Protein AF-A0A645CJJ5-F1 (afdb_monomer_lite)

Organism: NCBI:txid1076179

Structure (mmCIF, N/CA/C/O backbone):
data_AF-A0A645CJJ5-F1
#
_entry.id   AF-A0A645CJJ5-F1
#
loop_
_atom_site.group_PDB
_atom_site.id
_atom_site.type_symbol
_atom_site.label_atom_id
_atom_site.label_alt_id
_atom_site.label_comp_id
_atom_site.label_asym_id
_atom_site.label_entity_id
_atom_site.label_seq_id
_atom_site.pdbx_PDB_ins_code
_atom_site.Cartn_x
_atom_site.Cartn_y
_atom_site.Cartn_z
_atom_site.occupancy
_atom_site.B_iso_or_equiv
_atom_site.auth_seq_id
_atom_site.auth_comp_id
_atom_site.auth_asym_id
_atom_site.auth_atom_id
_atom_site.pdbx_PDB_model_num
ATOM 1 N N . MET A 1 1 ? 15.236 9.785 -32.513 1.00 31.94 1 MET A N 1
ATOM 2 C CA . MET A 1 1 ? 14.212 9.430 -31.511 1.00 31.94 1 MET A CA 1
ATOM 3 C C . MET A 1 1 ? 12.850 9.613 -32.160 1.00 31.94 1 MET A C 1
ATOM 5 O O . MET A 1 1 ? 12.438 10.745 -32.353 1.00 31.94 1 MET A O 1
ATOM 9 N N . LEU A 1 2 ? 12.204 8.532 -32.602 1.00 34.78 2 LEU A N 1
ATOM 10 C CA . LEU A 1 2 ? 10.817 8.584 -33.071 1.00 34.78 2 LEU A CA 1
ATOM 11 C C . LEU A 1 2 ? 9.950 8.031 -31.944 1.00 34.78 2 LEU A C 1
ATOM 13 O O . LEU A 1 2 ? 9.891 6.823 -31.736 1.00 34.78 2 LEU A O 1
ATOM 17 N N . ALA A 1 3 ? 9.343 8.940 -31.186 1.00 41.19 3 ALA A N 1
ATOM 18 C CA . ALA A 1 3 ? 8.315 8.616 -30.213 1.00 41.19 3 ALA A CA 1
ATOM 19 C C . ALA A 1 3 ? 7.055 8.190 -30.978 1.00 41.19 3 ALA A C 1
ATOM 21 O O . ALA A 1 3 ? 6.244 9.019 -31.386 1.00 41.19 3 ALA A O 1
ATOM 22 N N . ILE A 1 4 ? 6.915 6.890 -31.231 1.00 44.47 4 ILE A N 1
ATOM 23 C CA . ILE A 1 4 ? 5.656 6.321 -31.707 1.00 44.47 4 ILE A CA 1
ATOM 24 C C . ILE A 1 4 ? 4.799 6.119 -30.462 1.00 44.47 4 ILE A C 1
ATOM 26 O O . ILE A 1 4 ? 4.927 5.129 -29.745 1.00 44.47 4 ILE A O 1
ATOM 30 N N . GLY A 1 5 ? 3.978 7.127 -30.173 1.00 41.38 5 GLY A N 1
ATOM 31 C CA . GLY A 1 5 ? 3.007 7.091 -29.091 1.00 41.38 5 GLY A CA 1
ATOM 32 C C . GLY A 1 5 ? 2.091 5.878 -29.229 1.00 41.38 5 GLY A C 1
ATOM 33 O O . GLY A 1 5 ? 1.511 5.641 -30.298 1.00 41.38 5 GLY A O 1
ATOM 34 N N . LYS A 1 6 ? 1.975 5.128 -28.125 1.00 45.44 6 LYS A N 1
ATOM 35 C CA . LYS A 1 6 ? 0.916 4.144 -27.878 1.00 45.44 6 LYS A CA 1
ATOM 36 C C . LYS A 1 6 ? -0.413 4.743 -28.384 1.00 45.44 6 LYS A C 1
ATOM 38 O O . LYS A 1 6 ? -0.788 5.838 -27.980 1.00 45.44 6 LYS A O 1
ATOM 43 N N . ASN A 1 7 ? -1.068 4.046 -29.312 1.00 50.38 7 ASN A N 1
ATOM 44 C CA . ASN A 1 7 ? -2.352 4.374 -29.962 1.00 50.38 7 ASN A CA 1
ATOM 45 C C . ASN A 1 7 ? -2.392 5.420 -31.093 1.00 50.38 7 ASN A C 1
ATOM 47 O O . ASN A 1 7 ? -3.483 5.817 -31.505 1.00 50.38 7 ASN A O 1
ATOM 51 N N . SER A 1 8 ? -1.271 5.830 -31.693 1.00 50.19 8 SER A N 1
ATOM 52 C CA . SER A 1 8 ? -1.373 6.743 -32.841 1.00 50.19 8 SER A CA 1
ATOM 53 C C . SER A 1 8 ? -1.850 6.026 -34.123 1.00 50.19 8 SER A C 1
ATOM 55 O O . SER A 1 8 ? -1.216 5.100 -34.631 1.00 50.19 8 SER A O 1
ATOM 57 N N . TRP A 1 9 ? -2.964 6.504 -34.686 1.00 55.06 9 TRP A N 1
ATOM 58 C CA . TRP A 1 9 ? -3.480 6.227 -36.042 1.00 55.06 9 TRP A CA 1
ATOM 59 C C . TRP A 1 9 ? -2.398 6.225 -37.145 1.00 55.06 9 TRP A C 1
ATOM 61 O O . TRP A 1 9 ? -2.553 5.587 -38.186 1.00 55.06 9 TRP A O 1
ATOM 71 N N . VAL A 1 10 ? -1.272 6.893 -36.880 1.00 59.38 10 VAL A N 1
ATOM 72 C CA . VAL A 1 10 ? -0.053 6.932 -37.690 1.00 59.38 10 VAL A CA 1
ATOM 73 C C . VAL A 1 10 ? 0.480 5.531 -37.996 1.00 59.38 10 VAL A C 1
ATOM 75 O O . VAL A 1 10 ? 0.917 5.301 -39.118 1.00 59.38 10 VAL A O 1
ATOM 78 N N . GLY A 1 11 ? 0.388 4.570 -37.067 1.00 60.62 11 GLY A N 1
ATOM 79 C CA . GLY A 1 11 ? 0.809 3.185 -37.320 1.00 60.62 11 GLY A CA 1
ATOM 80 C C . GLY A 1 11 ? -0.007 2.514 -38.430 1.00 60.62 11 GLY A C 1
ATOM 81 O O . GLY A 1 11 ? 0.552 1.907 -39.342 1.00 60.62 11 GLY A O 1
ATOM 82 N N . TRP A 1 12 ? -1.330 2.700 -38.413 1.00 58.88 12 TRP A N 1
ATOM 83 C CA . TRP A 1 12 ? -2.227 2.175 -39.445 1.00 58.88 12 TRP A CA 1
ATOM 84 C C . TRP A 1 12 ? -2.001 2.859 -40.793 1.00 58.88 12 TRP A C 1
ATOM 86 O O . TRP A 1 12 ? -1.881 2.183 -41.815 1.00 58.88 12 TRP A O 1
ATOM 96 N N . VAL A 1 13 ? -1.866 4.188 -40.801 1.00 68.75 13 VAL A N 1
ATOM 97 C CA . VAL A 1 13 ? -1.619 4.952 -42.033 1.00 68.75 13 VAL A CA 1
ATOM 98 C C . VAL A 1 13 ? -0.276 4.568 -42.655 1.00 68.75 13 VAL A C 1
ATOM 100 O O . VAL A 1 13 ? -0.222 4.286 -43.851 1.00 68.75 13 VAL A O 1
ATOM 103 N N . LEU A 1 14 ? 0.788 4.448 -41.858 1.00 67.88 14 LEU A N 1
ATOM 104 C CA . LEU A 1 14 ? 2.106 4.044 -42.350 1.00 67.88 14 LEU A CA 1
ATOM 105 C C . LEU A 1 14 ? 2.067 2.635 -42.963 1.00 67.88 14 LEU A C 1
ATOM 107 O O . LEU A 1 14 ? 2.587 2.432 -44.060 1.00 67.88 14 LEU A O 1
ATOM 111 N N . CYS A 1 15 ? 1.374 1.688 -42.321 1.00 64.88 15 CYS A N 1
ATOM 112 C CA . CYS A 1 15 ? 1.160 0.350 -42.871 1.00 64.88 15 CYS A CA 1
ATOM 113 C C . CYS A 1 15 ? 0.417 0.404 -44.213 1.00 64.88 15 CYS A C 1
ATOM 115 O O . CYS A 1 15 ? 0.882 -0.187 -45.186 1.00 64.88 15 CYS A O 1
ATOM 117 N N . THR A 1 16 ? -0.688 1.150 -44.317 1.00 71.31 16 THR A N 1
ATOM 118 C CA . THR A 1 16 ? -1.454 1.235 -45.578 1.00 71.31 16 THR A CA 1
ATOM 119 C C . THR A 1 16 ? -0.651 1.848 -46.727 1.00 71.31 16 THR A C 1
ATOM 121 O O . THR A 1 16 ? -0.743 1.368 -47.860 1.00 71.31 16 THR A O 1
ATOM 124 N N . VAL A 1 17 ? 0.191 2.850 -46.451 1.00 73.38 17 VAL A N 1
ATOM 125 C CA . VAL A 1 17 ? 1.066 3.479 -47.452 1.00 73.38 17 VAL A CA 1
ATOM 126 C C . VAL A 1 17 ? 2.168 2.515 -47.901 1.00 73.38 17 VAL A C 1
ATOM 128 O O . VAL A 1 17 ? 2.417 2.395 -49.102 1.00 73.38 17 VAL A O 1
ATOM 131 N N . ILE A 1 18 ? 2.776 1.766 -46.974 1.00 70.56 18 ILE A N 1
ATOM 132 C CA . ILE A 1 18 ? 3.797 0.754 -47.290 1.00 70.56 18 ILE A CA 1
ATOM 133 C C . ILE A 1 18 ? 3.193 -0.396 -48.110 1.00 70.56 18 ILE A C 1
ATOM 135 O O . ILE A 1 18 ? 3.758 -0.768 -49.140 1.00 70.56 18 ILE A O 1
ATOM 139 N N . PHE A 1 19 ? 2.022 -0.917 -47.724 1.00 67.50 19 PHE A N 1
ATOM 140 C CA . PHE A 1 19 ? 1.328 -1.973 -48.473 1.00 67.50 19 PHE A CA 1
ATOM 141 C C . PHE A 1 19 ? 0.921 -1.513 -49.879 1.00 67.50 19 PHE A C 1
ATOM 143 O O . PHE A 1 19 ? 1.124 -2.247 -50.847 1.00 67.50 19 PHE A O 1
ATOM 150 N N . SER A 1 20 ? 0.419 -0.282 -50.019 1.00 67.12 20 SER A N 1
ATOM 151 C CA . SER A 1 20 ? 0.054 0.294 -51.321 1.00 67.12 20 SER A CA 1
ATOM 152 C C . SER A 1 20 ? 1.282 0.506 -52.213 1.00 67.12 20 SER A C 1
ATOM 154 O O . SER A 1 20 ? 1.262 0.157 -53.394 1.00 67.12 20 SER A O 1
ATOM 156 N N . GLY A 1 21 ? 2.385 1.008 -51.648 1.00 69.38 21 GLY A N 1
ATOM 157 C CA . GLY A 1 21 ? 3.659 1.162 -52.352 1.00 69.38 21 GLY A CA 1
ATOM 158 C C . GLY A 1 21 ? 4.238 -0.177 -52.819 1.00 69.38 21 GLY A C 1
ATOM 159 O O . GLY A 1 21 ? 4.623 -0.311 -53.984 1.00 69.38 21 GLY A O 1
ATOM 160 N N . ALA A 1 22 ? 4.228 -1.193 -51.952 1.00 65.81 22 ALA A N 1
ATOM 161 C CA . ALA A 1 22 ? 4.688 -2.543 -52.274 1.00 65.81 22 ALA A CA 1
ATOM 162 C C . ALA A 1 22 ? 3.828 -3.201 -53.367 1.00 65.81 22 ALA A C 1
ATOM 164 O O . ALA A 1 22 ? 4.368 -3.793 -54.306 1.00 65.81 22 ALA A O 1
ATOM 165 N N . PHE A 1 23 ? 2.503 -3.037 -53.308 1.00 68.62 23 PHE A N 1
ATOM 166 C CA . PHE A 1 23 ? 1.576 -3.562 -54.313 1.00 68.62 23 PHE A CA 1
ATOM 167 C C . PHE A 1 23 ? 1.780 -2.909 -55.689 1.00 68.62 23 PHE A C 1
ATOM 169 O O . PHE A 1 23 ? 1.819 -3.594 -56.716 1.00 68.62 23 PHE A O 1
ATOM 176 N N . LEU A 1 24 ? 1.994 -1.590 -55.732 1.00 65.25 24 LEU A N 1
ATOM 177 C CA . LEU A 1 24 ? 2.267 -0.874 -56.980 1.00 65.25 24 LEU A CA 1
ATOM 178 C C . LEU A 1 24 ? 3.614 -1.286 -57.595 1.00 65.25 24 LEU A C 1
ATOM 180 O O . LEU A 1 24 ? 3.688 -1.497 -58.811 1.00 65.25 24 LEU A O 1
ATOM 184 N N . LEU A 1 25 ? 4.647 -1.502 -56.776 1.00 63.06 25 LEU A N 1
ATOM 185 C CA . LEU A 1 25 ? 5.933 -2.060 -57.214 1.00 63.06 25 LEU A CA 1
ATOM 186 C C . LEU A 1 25 ? 5.788 -3.486 -57.769 1.00 63.06 25 LEU A C 1
ATOM 188 O O . LEU A 1 25 ? 6.317 -3.785 -58.844 1.00 63.06 25 LEU A O 1
ATOM 192 N N . GLN A 1 26 ? 5.008 -4.347 -57.110 1.00 61.50 26 GLN A N 1
ATOM 193 C CA . GLN A 1 26 ? 4.714 -5.698 -57.600 1.00 61.50 26 GLN A CA 1
ATOM 194 C C . GLN A 1 26 ? 3.939 -5.683 -58.928 1.00 61.50 26 GLN A C 1
ATOM 196 O O . GLN A 1 26 ? 4.252 -6.462 -59.835 1.00 61.50 26 GLN A O 1
ATOM 201 N N . SER A 1 27 ? 2.982 -4.763 -59.093 1.00 61.09 27 SER A N 1
ATOM 202 C CA . SER A 1 27 ? 2.179 -4.642 -60.318 1.00 61.09 27 SER A CA 1
ATOM 203 C C . SER A 1 27 ? 3.020 -4.261 -61.546 1.00 61.09 27 SER A C 1
ATOM 205 O O . SER A 1 27 ? 2.797 -4.794 -62.638 1.00 61.09 27 SER A O 1
ATOM 207 N N . LYS A 1 28 ? 4.048 -3.414 -61.370 1.00 60.97 28 LYS A N 1
ATOM 208 C CA . LYS A 1 28 ? 4.960 -2.998 -62.450 1.00 60.97 28 LYS A CA 1
ATOM 209 C C . LYS A 1 28 ? 6.050 -4.023 -62.774 1.00 60.97 28 LYS A C 1
ATOM 211 O O . LYS A 1 28 ? 6.551 -4.033 -63.897 1.00 60.97 28 LYS A O 1
ATOM 216 N N . LEU A 1 29 ? 6.388 -4.919 -61.845 1.00 55.66 29 LEU A N 1
ATOM 217 C CA . LEU A 1 29 ? 7.417 -5.953 -62.034 1.00 55.66 29 LEU A CA 1
ATOM 218 C C . LEU A 1 29 ? 6.870 -7.300 -62.544 1.00 55.66 29 LEU A C 1
ATOM 220 O O . LEU A 1 29 ? 7.642 -8.228 -62.789 1.00 55.66 29 LEU A O 1
ATOM 224 N N . ARG A 1 30 ? 5.559 -7.394 -62.813 1.00 52.94 30 ARG A N 1
ATOM 225 C CA . ARG A 1 30 ? 4.841 -8.598 -63.285 1.00 52.94 30 ARG A CA 1
ATOM 226 C C . ARG A 1 30 ? 5.442 -9.278 -64.530 1.00 52.94 30 ARG A C 1
ATOM 228 O O . ARG A 1 30 ? 5.175 -10.458 -64.747 1.00 52.94 30 ARG A O 1
ATOM 235 N N . LYS A 1 31 ? 6.244 -8.563 -65.331 1.00 56.28 31 LYS A N 1
ATOM 236 C CA . LYS A 1 31 ? 6.837 -9.044 -66.596 1.00 56.28 31 LYS A CA 1
ATOM 237 C C . LYS A 1 31 ? 8.274 -9.581 -66.494 1.00 56.28 31 LYS A C 1
ATOM 239 O O . LYS A 1 31 ? 8.792 -10.043 -67.504 1.00 56.28 31 LYS A O 1
ATOM 244 N N . LYS A 1 32 ? 8.939 -9.519 -65.335 1.00 55.25 32 LYS A N 1
ATOM 245 C CA . LYS A 1 32 ? 10.333 -9.987 -65.190 1.00 55.25 32 LYS A CA 1
ATOM 246 C C . LYS A 1 32 ? 10.404 -11.277 -64.364 1.00 55.25 32 LYS A C 1
ATOM 248 O O . LYS A 1 32 ? 9.564 -11.512 -63.500 1.00 55.25 32 LYS A O 1
ATOM 253 N N . GLY A 1 33 ? 11.353 -12.140 -64.743 1.00 66.31 33 GLY A N 1
ATOM 254 C CA . GLY A 1 33 ? 11.391 -13.578 -64.452 1.00 66.31 33 GLY A CA 1
ATOM 255 C C . GLY A 1 33 ? 11.301 -13.998 -62.978 1.00 66.31 33 GLY A C 1
ATOM 256 O O . GLY A 1 33 ? 11.435 -13.190 -62.063 1.00 66.31 33 GLY A O 1
ATOM 257 N N . CYS A 1 34 ? 11.087 -15.303 -62.775 1.00 58.97 34 CYS A N 1
ATOM 258 C CA . CYS A 1 34 ? 10.808 -15.965 -61.490 1.00 58.97 34 CYS A CA 1
ATOM 259 C C . CYS A 1 34 ? 11.756 -15.551 -60.344 1.00 58.97 34 CYS A C 1
ATOM 261 O O . CYS A 1 34 ? 11.305 -15.275 -59.235 1.00 58.97 34 CYS A O 1
ATOM 263 N N . LEU A 1 35 ? 13.049 -15.393 -60.646 1.00 63.94 35 LEU A N 1
ATOM 264 C CA . LEU A 1 35 ? 14.085 -14.952 -59.704 1.00 63.94 35 LEU A CA 1
ATOM 265 C C . LEU A 1 35 ? 13.809 -13.570 -59.090 1.00 63.94 35 LEU A C 1
ATOM 267 O O . LEU A 1 35 ? 14.021 -13.373 -57.897 1.00 63.94 35 LEU A O 1
ATOM 271 N N . LEU A 1 36 ? 13.273 -12.625 -59.869 1.00 65.56 36 LEU A N 1
ATOM 272 C CA . LEU A 1 36 ? 12.969 -11.280 -59.374 1.00 65.56 36 LEU A CA 1
ATOM 273 C C . LEU A 1 36 ? 11.771 -11.290 -58.417 1.00 65.56 36 LEU A C 1
ATOM 275 O O . LEU A 1 36 ? 11.758 -10.552 -57.436 1.00 65.56 36 LEU A O 1
ATOM 279 N N . LYS A 1 37 ? 10.781 -12.157 -58.663 1.00 66.31 37 LYS A N 1
ATOM 280 C CA . LYS A 1 37 ? 9.629 -12.325 -57.764 1.00 66.31 37 LYS A CA 1
ATOM 281 C C . LYS A 1 37 ? 10.053 -12.891 -56.412 1.00 66.31 37 LYS A C 1
ATOM 283 O O . LYS A 1 37 ? 9.542 -12.444 -55.391 1.00 66.31 37 LYS A O 1
ATOM 288 N N . LEU A 1 38 ? 11.004 -13.824 -56.417 1.00 70.81 38 LEU A N 1
ATOM 289 C CA . LEU A 1 38 ? 11.531 -14.466 -55.214 1.00 70.81 38 LEU A CA 1
ATOM 290 C C . LEU A 1 38 ? 12.356 -13.479 -54.368 1.00 70.81 38 LEU A C 1
ATOM 292 O O . LEU A 1 38 ? 12.168 -13.408 -53.156 1.00 70.81 38 LEU A O 1
ATOM 296 N N . LEU A 1 39 ? 13.167 -12.630 -55.013 1.00 74.38 39 LEU A N 1
ATOM 297 C CA . LEU A 1 39 ? 13.897 -11.542 -54.347 1.00 74.38 39 LEU A CA 1
ATOM 298 C C . LEU A 1 39 ? 12.965 -10.478 -53.745 1.00 74.38 39 LEU A C 1
ATOM 300 O O . LEU A 1 39 ? 13.193 -10.031 -52.624 1.00 74.38 39 LEU A O 1
ATOM 304 N N . VAL A 1 40 ? 11.888 -10.097 -54.443 1.00 73.12 40 VAL A N 1
ATOM 305 C CA . VAL A 1 40 ? 10.892 -9.143 -53.915 1.00 73.12 40 VAL A CA 1
ATOM 306 C C . VAL A 1 40 ? 10.119 -9.739 -52.735 1.00 73.12 40 VAL A C 1
ATOM 308 O O . VAL A 1 40 ? 9.862 -9.036 -51.758 1.00 73.12 40 VAL A O 1
ATOM 311 N N . TRP A 1 41 ? 9.784 -11.031 -52.782 1.00 78.06 41 TRP A N 1
ATOM 312 C CA . TRP A 1 41 ? 9.148 -11.729 -51.660 1.00 78.06 41 TRP A CA 1
ATOM 313 C C . TRP A 1 41 ? 10.051 -11.768 -50.425 1.00 78.06 41 TRP A C 1
ATOM 315 O O . TRP A 1 41 ? 9.605 -11.416 -49.336 1.00 78.06 41 TRP A O 1
ATOM 325 N N . LEU A 1 42 ? 11.332 -12.107 -50.605 1.00 77.62 42 LEU A N 1
ATOM 326 C CA . LEU A 1 42 ? 12.321 -12.104 -49.525 1.00 77.62 42 LEU A CA 1
ATOM 327 C C . LEU A 1 42 ? 12.524 -10.704 -48.932 1.00 77.62 42 LEU A C 1
ATOM 329 O O . LEU A 1 42 ? 12.553 -10.563 -47.713 1.00 77.62 42 LEU A O 1
ATOM 333 N N . ALA A 1 43 ? 12.590 -9.664 -49.767 1.00 77.44 43 ALA A N 1
ATOM 334 C CA . ALA A 1 43 ? 12.706 -8.283 -49.300 1.00 77.44 43 ALA A CA 1
ATOM 335 C C . ALA A 1 43 ? 11.468 -7.831 -48.503 1.00 77.44 43 ALA A C 1
ATOM 337 O O . ALA A 1 43 ? 11.599 -7.163 -47.480 1.00 77.44 43 ALA A O 1
ATOM 338 N N . THR A 1 44 ? 10.269 -8.240 -48.930 1.00 75.50 44 THR A N 1
ATOM 339 C CA . THR A 1 44 ? 9.014 -7.912 -48.231 1.00 75.50 44 THR A CA 1
ATOM 340 C C . THR A 1 44 ? 8.920 -8.646 -46.888 1.00 75.50 44 THR A C 1
ATOM 342 O O . THR A 1 44 ? 8.548 -8.045 -45.882 1.00 75.50 44 THR A O 1
ATOM 345 N N . ALA A 1 45 ? 9.319 -9.921 -46.842 1.00 77.44 45 ALA A N 1
ATOM 346 C CA . ALA A 1 45 ? 9.367 -10.705 -45.608 1.00 77.44 45 ALA A CA 1
ATOM 347 C C . ALA A 1 45 ? 10.401 -10.153 -44.612 1.00 77.44 45 ALA A C 1
ATOM 349 O O . ALA A 1 45 ? 10.096 -10.012 -43.430 1.00 77.44 45 ALA A O 1
ATOM 350 N N . ALA A 1 46 ? 11.590 -9.770 -45.087 1.00 76.94 46 ALA A N 1
ATOM 351 C CA . ALA A 1 46 ? 12.613 -9.142 -44.254 1.00 76.94 46 ALA A CA 1
ATOM 352 C C . ALA A 1 46 ? 12.133 -7.801 -43.676 1.00 76.94 46 ALA A C 1
ATOM 354 O O . ALA A 1 46 ? 12.343 -7.525 -42.497 1.00 76.94 46 ALA A O 1
ATOM 355 N N . MET A 1 47 ? 11.426 -6.992 -44.471 1.00 73.69 47 MET A N 1
ATOM 356 C CA . MET A 1 47 ? 10.870 -5.716 -44.014 1.00 73.69 47 MET A CA 1
ATOM 357 C C . MET A 1 47 ? 9.775 -5.904 -42.951 1.00 73.69 47 MET A C 1
ATOM 359 O O . MET A 1 47 ? 9.770 -5.189 -41.952 1.00 73.69 47 MET A O 1
ATOM 363 N N . LEU A 1 48 ? 8.896 -6.900 -43.111 1.00 70.38 48 LEU A N 1
ATOM 364 C CA . LEU A 1 48 ? 7.893 -7.266 -42.101 1.00 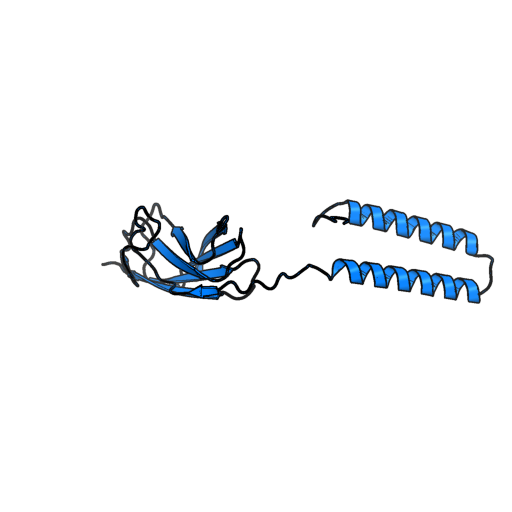70.38 48 LEU A CA 1
ATOM 365 C C . LEU A 1 48 ? 8.533 -7.751 -40.791 1.00 70.38 48 LEU A C 1
ATOM 367 O O . LEU A 1 48 ? 8.074 -7.384 -39.711 1.00 70.38 48 LEU A O 1
ATOM 371 N N . PHE A 1 49 ? 9.617 -8.524 -40.878 1.00 71.06 49 PHE A N 1
ATOM 372 C CA . PHE A 1 49 ? 10.340 -9.025 -39.708 1.00 71.06 49 PHE A CA 1
ATOM 373 C C . PHE A 1 49 ? 10.997 -7.892 -38.902 1.00 71.06 49 PHE A C 1
ATOM 375 O O . PHE A 1 49 ? 10.962 -7.894 -37.673 1.00 71.06 49 PHE A O 1
ATOM 382 N N . VAL A 1 50 ? 11.526 -6.875 -39.590 1.00 69.50 50 VAL A N 1
ATOM 383 C CA . VAL A 1 50 ? 12.097 -5.674 -38.959 1.00 69.50 50 VAL A CA 1
ATOM 384 C C . VAL A 1 50 ? 11.020 -4.844 -38.250 1.00 69.50 50 VAL A C 1
ATOM 386 O O . VAL A 1 50 ? 11.256 -4.371 -37.141 1.00 69.50 50 VAL A O 1
ATOM 389 N N . ILE A 1 51 ? 9.824 -4.705 -38.834 1.00 65.94 51 ILE A N 1
ATOM 390 C CA . ILE A 1 51 ? 8.714 -3.957 -38.216 1.00 65.94 51 ILE A CA 1
ATOM 391 C C . ILE A 1 51 ? 8.220 -4.650 -36.936 1.00 65.94 51 ILE A C 1
ATOM 393 O O . ILE A 1 51 ? 8.015 -3.972 -35.929 1.00 65.94 51 ILE A O 1
ATOM 397 N N . LEU A 1 52 ? 8.103 -5.986 -36.932 1.00 61.78 52 LEU A N 1
ATOM 398 C CA . LEU A 1 52 ? 7.758 -6.741 -35.717 1.00 61.78 52 LEU A CA 1
ATOM 399 C C . LEU A 1 52 ? 8.802 -6.561 -34.602 1.00 61.78 52 LEU A C 1
ATOM 401 O O . LEU A 1 52 ? 8.437 -6.442 -33.430 1.00 61.78 52 LEU A O 1
ATOM 405 N N . GLY A 1 53 ? 10.089 -6.503 -34.960 1.00 60.38 53 GLY A N 1
ATOM 406 C CA . GLY A 1 53 ? 11.180 -6.305 -34.003 1.00 60.38 53 GLY A CA 1
ATOM 407 C C . GLY A 1 53 ? 11.116 -4.957 -33.277 1.00 60.38 53 GLY A C 1
ATOM 408 O O . GLY A 1 53 ? 11.361 -4.898 -32.075 1.00 60.38 53 GLY A O 1
ATOM 409 N N . VAL A 1 54 ? 10.722 -3.886 -33.973 1.00 59.81 54 VAL A N 1
ATOM 410 C CA . VAL A 1 54 ? 10.650 -2.528 -33.398 1.00 59.81 54 VAL A CA 1
ATOM 411 C C . VAL A 1 54 ? 9.464 -2.362 -32.438 1.00 59.81 54 VAL A C 1
ATOM 413 O O . VAL A 1 54 ? 9.543 -1.576 -31.498 1.00 59.81 54 VAL A O 1
ATOM 416 N N . THR A 1 55 ? 8.376 -3.121 -32.607 1.00 55.50 55 THR A N 1
ATOM 417 C CA . THR A 1 55 ? 7.213 -3.045 -31.700 1.00 55.50 55 THR A CA 1
ATOM 418 C C . THR A 1 55 ? 7.381 -3.815 -30.389 1.00 55.50 55 THR A C 1
ATOM 420 O O . THR A 1 55 ? 6.626 -3.578 -29.449 1.00 55.50 55 THR A O 1
ATOM 423 N N . ALA A 1 56 ? 8.357 -4.724 -30.304 1.00 52.97 56 ALA A N 1
ATOM 424 C CA . ALA A 1 56 ? 8.571 -5.564 -29.124 1.00 52.97 56 ALA A CA 1
ATOM 425 C C . ALA A 1 56 ? 9.565 -4.968 -28.112 1.00 52.97 56 ALA A C 1
ATOM 427 O 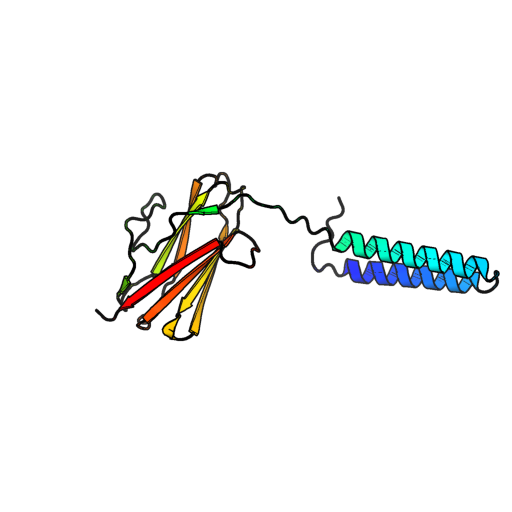O . ALA A 1 56 ? 9.624 -5.421 -26.970 1.00 52.97 56 ALA A O 1
ATOM 428 N N . THR A 1 57 ? 10.323 -3.932 -28.482 1.00 50.97 57 THR A N 1
ATOM 429 C CA . THR A 1 57 ? 11.245 -3.247 -27.567 1.00 50.97 57 THR A CA 1
ATOM 430 C C . THR A 1 57 ? 10.523 -2.145 -26.797 1.00 50.97 57 THR A C 1
ATOM 432 O O . THR A 1 57 ? 10.885 -0.972 -26.869 1.00 50.97 57 THR A O 1
ATOM 435 N N . GLY A 1 58 ? 9.475 -2.506 -26.057 1.00 54.41 58 GLY A N 1
ATOM 436 C CA . GLY A 1 58 ? 9.071 -1.685 -24.922 1.00 54.41 58 GLY A CA 1
ATOM 437 C C . GLY A 1 58 ? 10.232 -1.707 -23.935 1.00 54.41 58 GLY A C 1
ATOM 438 O O . GLY A 1 58 ? 10.596 -2.777 -23.451 1.00 54.41 58 GLY A O 1
ATOM 439 N N . SER A 1 59 ? 10.869 -0.564 -23.693 1.00 50.56 59 SER A N 1
ATOM 440 C CA . SER A 1 59 ? 11.913 -0.427 -22.681 1.00 50.56 59 SER A CA 1
ATOM 441 C C . SER A 1 59 ? 11.306 -0.739 -21.315 1.00 50.56 59 SER A C 1
ATOM 443 O O . SER A 1 59 ? 10.748 0.140 -20.663 1.00 50.56 59 SER A O 1
ATOM 445 N N . LYS A 1 60 ? 11.355 -2.007 -20.897 1.00 53.94 60 LYS A N 1
ATOM 446 C CA . LYS A 1 60 ? 11.057 -2.392 -19.521 1.00 53.94 60 LYS A CA 1
ATOM 447 C C . LYS A 1 60 ? 12.221 -1.892 -18.676 1.00 53.94 60 LYS A C 1
ATOM 449 O O . LYS A 1 60 ? 13.262 -2.541 -18.597 1.00 53.94 60 LYS A O 1
ATOM 454 N N . THR A 1 61 ? 12.080 -0.694 -18.125 1.00 56.81 61 THR A N 1
ATOM 455 C CA . THR A 1 61 ? 13.020 -0.169 -17.139 1.00 56.81 61 THR A CA 1
ATOM 456 C C . THR A 1 61 ? 12.883 -1.032 -15.892 1.00 56.81 61 THR A C 1
ATOM 458 O O . THR A 1 61 ? 11.881 -0.970 -15.186 1.00 56.81 61 THR A O 1
ATOM 461 N N . PHE A 1 62 ? 13.865 -1.898 -15.647 1.00 58.62 62 PHE A N 1
ATOM 462 C CA . PHE A 1 62 ? 13.931 -2.673 -14.414 1.00 58.62 62 PHE A CA 1
ATOM 463 C C . PHE A 1 62 ? 14.285 -1.720 -13.269 1.00 58.62 62 PHE A C 1
ATOM 465 O O . PHE A 1 62 ? 15.455 -1.425 -13.039 1.00 58.62 62 PHE A O 1
ATOM 472 N N . THR A 1 63 ? 13.272 -1.194 -12.580 1.00 69.88 63 THR A N 1
ATOM 473 C CA . THR A 1 63 ? 13.479 -0.417 -11.355 1.00 69.88 63 THR A CA 1
ATOM 474 C C . THR A 1 63 ? 13.857 -1.347 -10.200 1.00 69.88 63 THR A C 1
ATOM 476 O O . THR A 1 63 ? 13.235 -2.393 -10.003 1.00 69.88 63 THR A O 1
ATOM 479 N N . THR A 1 64 ? 14.881 -0.977 -9.428 1.00 81.00 64 THR A N 1
ATOM 480 C CA . THR A 1 64 ? 15.268 -1.656 -8.178 1.00 81.00 64 THR A CA 1
ATOM 481 C C . THR A 1 64 ? 14.414 -1.236 -6.982 1.00 81.00 64 THR A C 1
ATOM 483 O O . THR A 1 64 ? 14.713 -1.654 -5.861 1.00 81.00 64 THR A O 1
ATOM 486 N N . ALA A 1 65 ? 13.371 -0.434 -7.219 1.00 88.19 65 ALA A N 1
ATOM 487 C CA . ALA A 1 65 ? 12.423 0.012 -6.214 1.00 88.19 65 ALA A CA 1
ATOM 488 C C . ALA A 1 65 ? 11.798 -1.170 -5.464 1.00 88.19 65 ALA A C 1
ATOM 490 O O . ALA A 1 65 ? 11.458 -2.206 -6.062 1.00 88.19 65 ALA A O 1
ATOM 491 N N . LYS A 1 66 ? 11.660 -1.000 -4.149 1.00 91.44 66 LYS A N 1
ATOM 492 C CA . LYS A 1 66 ? 11.069 -1.977 -3.232 1.00 91.44 66 LYS A CA 1
ATOM 493 C C . LYS A 1 66 ? 10.204 -1.267 -2.205 1.00 91.44 66 LYS A C 1
ATOM 495 O O . LYS A 1 66 ? 10.601 -0.223 -1.697 1.00 91.44 66 LYS A O 1
ATOM 500 N N . LEU A 1 67 ? 9.087 -1.896 -1.860 1.00 92.62 67 LEU A N 1
ATOM 501 C CA . LEU A 1 67 ? 8.284 -1.520 -0.705 1.00 92.62 67 LEU A CA 1
ATOM 502 C C . LEU A 1 67 ? 8.740 -2.320 0.516 1.00 92.62 67 LEU A C 1
ATOM 504 O O . LEU A 1 67 ? 9.065 -3.507 0.409 1.00 92.62 67 LEU A O 1
ATOM 508 N N . LYS A 1 68 ? 8.795 -1.662 1.669 1.00 92.62 68 LYS A N 1
ATOM 509 C CA . LYS A 1 68 ? 9.131 -2.258 2.965 1.00 92.62 68 LYS A CA 1
ATOM 510 C C . LYS A 1 68 ? 8.203 -1.737 4.052 1.00 92.62 68 LYS A C 1
ATOM 512 O O . LYS A 1 68 ? 7.557 -0.715 3.859 1.00 92.62 68 LYS A O 1
ATOM 517 N N . ASN A 1 69 ? 8.176 -2.453 5.179 1.00 92.81 69 ASN A N 1
ATOM 518 C CA . ASN A 1 69 ? 7.451 -2.067 6.393 1.00 92.81 69 ASN A CA 1
ATOM 519 C C . ASN A 1 69 ? 6.014 -1.626 6.101 1.00 92.81 69 ASN A C 1
ATOM 521 O O . ASN A 1 69 ? 5.558 -0.612 6.612 1.00 92.81 69 ASN A O 1
ATOM 525 N N . ALA A 1 70 ? 5.324 -2.352 5.222 1.00 95.12 70 ALA A N 1
ATOM 526 C CA . ALA A 1 70 ? 3.964 -1.998 4.880 1.00 95.12 70 ALA A CA 1
ATOM 527 C C . ALA A 1 70 ? 3.013 -2.451 5.987 1.00 95.12 70 ALA A C 1
ATOM 529 O O . ALA A 1 70 ? 3.053 -3.616 6.389 1.00 95.12 70 ALA A O 1
ATOM 530 N N . HIS A 1 71 ? 2.170 -1.542 6.455 1.00 96.69 71 HIS A N 1
ATOM 531 C CA . HIS A 1 71 ? 1.228 -1.787 7.539 1.00 96.69 71 HIS A CA 1
ATOM 532 C C . HIS A 1 71 ? 0.046 -0.818 7.462 1.00 96.69 71 HIS A C 1
ATOM 534 O O . HIS A 1 71 ? 0.023 0.099 6.637 1.00 96.69 71 HIS A O 1
ATOM 540 N N . MET A 1 72 ? -0.963 -1.055 8.298 1.00 97.50 72 MET A N 1
ATOM 541 C CA . MET A 1 72 ? -2.085 -0.136 8.458 1.00 97.50 72 MET A CA 1
ATOM 542 C C . MET A 1 72 ? -1.808 0.828 9.615 1.00 97.50 72 MET A C 1
ATOM 544 O O . MET A 1 72 ? -1.175 0.436 10.593 1.00 97.50 72 MET A O 1
ATOM 548 N N . THR A 1 73 ? -2.311 2.056 9.524 1.00 96.69 73 THR A N 1
ATOM 549 C CA . THR A 1 73 ? -2.173 3.102 10.556 1.00 96.69 73 THR A CA 1
ATOM 550 C C . THR A 1 73 ? -3.512 3.801 10.778 1.00 96.69 73 THR A C 1
ATOM 552 O O . THR A 1 73 ? -4.358 3.849 9.880 1.00 96.69 73 THR A O 1
ATOM 555 N N . THR A 1 74 ? -3.750 4.337 11.967 1.00 94.44 74 THR A N 1
ATOM 556 C CA . THR A 1 74 ? -4.958 5.131 12.237 1.00 94.44 74 THR A CA 1
ATOM 557 C C . THR A 1 74 ? -4.860 6.541 11.673 1.00 94.44 74 THR A C 1
ATOM 559 O O . THR A 1 74 ? -5.874 7.101 11.265 1.00 94.44 74 THR A O 1
ATOM 562 N N . GLU A 1 75 ? -3.649 7.094 11.611 1.00 94.12 75 GLU A N 1
ATOM 563 C CA . GLU A 1 75 ? -3.398 8.466 11.177 1.00 94.12 75 GLU A CA 1
ATOM 564 C C . GLU A 1 75 ? -1.975 8.614 10.604 1.00 94.12 75 GLU A C 1
ATOM 566 O O . GLU A 1 75 ? -1.072 7.818 10.890 1.00 94.12 75 GLU A O 1
ATOM 571 N N . MET A 1 76 ? -1.775 9.645 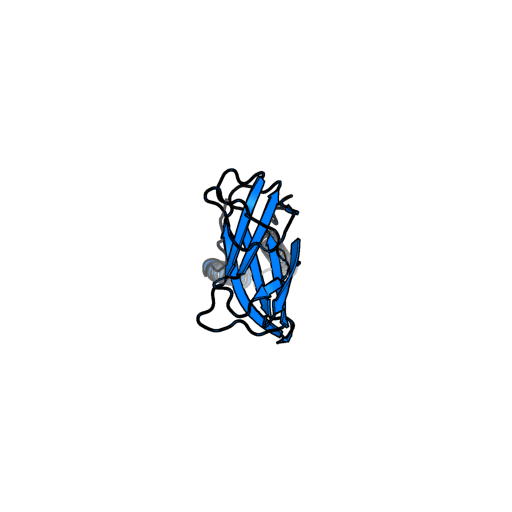9.782 1.00 92.62 76 MET A N 1
ATOM 572 C CA . MET A 1 76 ? -0.463 10.105 9.320 1.00 92.62 76 MET A CA 1
ATOM 573 C C . MET A 1 76 ? -0.162 11.458 9.966 1.00 92.62 76 MET A C 1
ATOM 575 O O . MET A 1 76 ? -1.015 12.345 9.969 1.00 92.62 76 MET A O 1
ATOM 579 N N . ASP A 1 77 ? 1.045 11.638 10.492 1.00 91.38 77 ASP A N 1
ATOM 580 C CA . ASP A 1 77 ? 1.452 12.910 11.083 1.00 91.38 77 ASP A CA 1
ATOM 581 C C . ASP A 1 77 ? 1.650 14.019 10.026 1.00 91.38 77 ASP A C 1
ATOM 583 O O . ASP A 1 77 ? 1.594 13.805 8.810 1.00 91.38 77 ASP A O 1
ATOM 587 N N . ALA A 1 78 ? 1.923 15.243 10.488 1.00 88.69 78 ALA A N 1
ATOM 588 C CA . ALA A 1 78 ? 2.142 16.397 9.612 1.00 88.69 78 ALA A CA 1
ATOM 589 C C . ALA A 1 78 ? 3.393 16.274 8.716 1.00 88.69 78 ALA A C 1
ATOM 591 O O . ALA A 1 78 ? 3.586 17.085 7.808 1.00 88.69 78 ALA A O 1
ATOM 592 N N . GLN A 1 79 ? 4.261 15.301 8.986 1.00 83.75 79 GLN A N 1
ATOM 593 C CA . GLN A 1 79 ? 5.475 14.998 8.242 1.00 83.75 79 GLN A CA 1
ATOM 594 C C . GLN A 1 79 ? 5.279 13.816 7.276 1.00 83.75 79 GLN A C 1
ATOM 596 O O . GLN A 1 79 ? 6.207 13.493 6.533 1.00 83.75 79 GLN A O 1
ATOM 601 N N . GLY A 1 80 ? 4.089 13.207 7.239 1.00 83.81 80 GLY A N 1
ATOM 602 C CA . GLY A 1 80 ? 3.786 12.048 6.403 1.00 83.81 80 GLY A CA 1
ATOM 603 C C . GLY A 1 80 ? 4.366 10.742 6.946 1.00 83.81 80 GLY A C 1
ATOM 604 O O . GLY A 1 80 ? 4.675 9.846 6.163 1.00 83.81 80 GLY A O 1
ATOM 605 N N . VAL A 1 81 ? 4.536 10.630 8.262 1.00 89.50 81 VAL A N 1
ATOM 606 C CA . VAL A 1 81 ? 4.971 9.419 8.969 1.00 89.50 81 VAL A CA 1
ATOM 607 C C . VAL A 1 81 ? 3.756 8.793 9.668 1.00 89.50 81 VAL A C 1
ATOM 609 O O . VAL A 1 81 ? 2.931 9.525 10.220 1.00 89.50 81 VAL A O 1
ATOM 612 N N . PRO A 1 82 ? 3.605 7.458 9.654 1.00 93.06 82 PRO A N 1
ATOM 613 C CA . PRO A 1 82 ? 2.518 6.808 10.377 1.00 93.06 82 PRO A CA 1
ATOM 614 C C . PRO A 1 82 ? 2.656 7.009 11.886 1.00 93.06 82 PRO A C 1
ATOM 616 O O . PRO A 1 82 ? 3.752 6.904 12.443 1.00 93.06 82 PRO A O 1
ATOM 619 N N . VAL A 1 83 ? 1.533 7.298 12.543 1.00 93.62 83 VAL A N 1
ATOM 620 C CA . VAL A 1 83 ? 1.486 7.519 13.995 1.00 93.62 83 VAL A CA 1
ATOM 621 C C . VAL A 1 83 ? 1.547 6.193 14.759 1.00 93.62 83 VAL A C 1
ATOM 623 O O . VAL A 1 83 ? 2.151 6.130 15.833 1.00 93.62 83 VAL A O 1
ATOM 626 N N . ASP A 1 84 ? 0.947 5.134 14.214 1.00 94.50 84 ASP A N 1
ATOM 627 C CA . ASP A 1 84 ? 0.869 3.815 14.833 1.00 94.50 84 ASP A CA 1
ATOM 628 C C . ASP A 1 84 ? 0.810 2.668 13.808 1.00 94.50 84 ASP A C 1
ATOM 630 O O . ASP A 1 84 ? 0.786 2.870 12.597 1.00 94.50 84 ASP A O 1
ATOM 634 N N . GLU A 1 85 ? 0.823 1.435 14.319 1.00 95.88 85 GLU A N 1
ATOM 635 C CA . GLU A 1 85 ? 0.640 0.219 13.532 1.00 95.88 85 GLU A CA 1
ATOM 636 C C . GLU A 1 85 ? -0.577 -0.540 14.061 1.00 95.88 85 GLU A C 1
ATOM 638 O O . GLU A 1 85 ? -0.610 -0.971 15.218 1.00 95.88 85 GLU A O 1
ATOM 643 N N . VAL A 1 86 ? -1.581 -0.719 13.202 1.00 95.75 86 VAL A N 1
ATOM 644 C CA . VAL A 1 86 ? -2.819 -1.432 13.523 1.00 95.75 86 VAL A CA 1
ATOM 645 C C . VAL A 1 86 ? -3.051 -2.602 12.576 1.00 95.75 86 VAL A C 1
ATOM 647 O O . VAL A 1 86 ? -2.555 -2.656 11.456 1.00 95.75 86 VAL A O 1
ATOM 650 N N . SER A 1 87 ? -3.822 -3.580 13.043 1.00 95.00 87 SER A N 1
ATOM 651 C CA . SER A 1 87 ? -4.256 -4.737 12.242 1.00 95.00 87 SER A CA 1
ATOM 652 C C . SER A 1 87 ? -5.774 -4.912 12.229 1.00 95.00 87 SER A C 1
ATOM 654 O O . SER A 1 87 ? -6.288 -5.768 11.507 1.00 95.00 87 SER A O 1
ATOM 656 N N . ALA A 1 88 ? -6.491 -4.082 12.987 1.00 95.56 88 ALA A N 1
ATOM 657 C CA . ALA A 1 88 ? -7.938 -4.094 13.075 1.00 95.56 88 ALA A CA 1
ATOM 658 C C . ALA A 1 88 ? -8.489 -2.665 13.138 1.00 95.56 88 ALA A C 1
ATOM 660 O O . ALA A 1 88 ? -7.891 -1.793 13.769 1.00 95.56 88 ALA A O 1
ATOM 661 N N . TYR A 1 89 ? -9.641 -2.455 12.510 1.00 96.06 89 TYR A N 1
ATOM 662 C CA . TYR A 1 89 ? -10.411 -1.217 12.564 1.00 96.06 89 TYR A CA 1
ATOM 663 C C . TYR A 1 89 ? -11.826 -1.491 13.069 1.00 96.06 89 TYR A C 1
ATOM 665 O O . TYR A 1 89 ? -12.394 -2.555 12.828 1.00 96.06 89 TYR A O 1
ATOM 673 N N . SER A 1 90 ? -12.428 -0.494 13.711 1.00 94.75 90 SER A N 1
ATOM 674 C CA . SER A 1 90 ? -13.859 -0.515 14.016 1.00 94.75 90 SER A CA 1
ATOM 675 C C . SER A 1 90 ? -14.688 -0.325 12.738 1.00 94.75 90 SER A C 1
ATOM 677 O O . SER A 1 90 ? -14.276 0.380 11.813 1.00 94.75 90 SER A O 1
ATOM 679 N N . VAL A 1 91 ? -15.908 -0.872 12.700 1.00 96.31 91 VAL A N 1
ATOM 680 C CA . VAL A 1 91 ? -16.899 -0.584 11.638 1.00 96.31 91 VAL A CA 1
ATOM 681 C C . VAL A 1 91 ? -17.214 0.909 11.483 1.00 96.31 91 VAL A C 1
ATOM 683 O O . VAL A 1 91 ? -17.700 1.323 10.429 1.00 96.31 91 VAL A O 1
ATOM 686 N N . TYR A 1 92 ? -16.943 1.705 12.522 1.00 94.38 92 TYR A N 1
ATOM 687 C CA . TYR A 1 92 ? -17.133 3.155 12.556 1.00 94.38 92 TYR A CA 1
ATOM 688 C C . TYR A 1 92 ? -15.884 3.949 12.142 1.00 94.38 92 TYR A C 1
ATOM 690 O O . TYR A 1 92 ? -15.902 5.176 12.239 1.00 94.38 92 TYR A O 1
ATOM 698 N N . ALA A 1 93 ? -14.802 3.285 11.716 1.00 93.75 93 ALA A N 1
ATOM 699 C CA . ALA A 1 93 ? -13.574 3.964 11.316 1.00 93.75 93 ALA A CA 1
ATOM 700 C C . ALA A 1 93 ? -13.853 4.987 10.194 1.00 93.75 93 ALA A C 1
ATOM 702 O O . ALA A 1 93 ? -14.435 4.616 9.168 1.00 93.75 93 ALA A O 1
ATOM 703 N N . PRO A 1 94 ? -13.455 6.264 10.363 1.00 93.31 94 PRO A N 1
ATOM 704 C CA . PRO A 1 94 ? -13.729 7.307 9.374 1.00 93.31 94 PRO A CA 1
ATOM 705 C C . PRO A 1 94 ? -12.980 7.055 8.062 1.00 93.31 94 PRO A C 1
ATOM 707 O O . PRO A 1 94 ? -13.500 7.308 6.974 1.00 93.31 94 PRO A O 1
ATOM 710 N N . GLU A 1 95 ? -11.773 6.508 8.171 1.00 95.31 95 GLU A N 1
ATOM 711 C CA . GLU A 1 95 ? -10.940 6.100 7.055 1.00 95.31 95 GLU A CA 1
ATOM 712 C C . GLU A 1 95 ? -10.086 4.890 7.427 1.00 95.31 95 GLU A C 1
ATOM 714 O O . GLU A 1 95 ? -9.851 4.605 8.603 1.00 95.31 95 GLU A O 1
ATOM 719 N N . LEU A 1 96 ? -9.637 4.174 6.402 1.00 96.44 96 LEU A N 1
ATOM 720 C CA . LEU A 1 96 ? -8.661 3.097 6.511 1.00 96.44 96 LEU A CA 1
ATOM 721 C C . LEU A 1 96 ? -7.407 3.562 5.781 1.00 96.44 96 LEU A C 1
ATOM 723 O O . LEU A 1 96 ? -7.503 3.949 4.615 1.00 96.44 96 LEU A O 1
ATOM 727 N N . ILE A 1 97 ? -6.253 3.522 6.445 1.00 96.81 97 ILE A N 1
ATOM 728 C CA . ILE A 1 97 ? -5.001 4.066 5.911 1.00 96.81 97 ILE A CA 1
ATOM 729 C C . ILE A 1 97 ? -3.957 2.960 5.866 1.00 96.81 97 ILE A C 1
ATOM 731 O O . ILE A 1 97 ? -3.674 2.309 6.869 1.00 96.81 97 ILE A O 1
ATOM 735 N N . VAL A 1 98 ? -3.370 2.768 4.692 1.00 97.12 98 VAL A N 1
ATOM 736 C CA . VAL A 1 98 ? -2.228 1.877 4.486 1.00 97.12 98 VAL A CA 1
ATOM 737 C C . VAL A 1 98 ? -1.003 2.713 4.174 1.00 97.12 98 VAL A C 1
ATOM 739 O O . VAL A 1 98 ? -1.071 3.671 3.401 1.00 97.12 98 VAL A O 1
ATOM 742 N N . VAL A 1 99 ? 0.127 2.323 4.744 1.00 96.12 99 VAL A N 1
ATOM 743 C CA . VAL A 1 99 ? 1.416 2.972 4.537 1.00 96.12 99 VAL A CA 1
ATOM 744 C C . VAL A 1 99 ? 2.465 1.926 4.186 1.00 96.12 99 VAL A C 1
ATOM 746 O O . VAL A 1 99 ? 2.398 0.780 4.629 1.00 96.12 99 VAL A O 1
ATOM 749 N N . ALA A 1 100 ? 3.442 2.316 3.379 1.00 95.12 100 ALA A N 1
ATOM 750 C CA . ALA A 1 100 ? 4.646 1.547 3.121 1.00 95.12 100 ALA A CA 1
ATOM 751 C C . ALA A 1 100 ? 5.833 2.485 2.899 1.00 95.12 100 ALA A C 1
ATOM 753 O O . ALA A 1 100 ? 5.685 3.626 2.467 1.00 95.12 100 ALA A O 1
ATOM 754 N N . GLU A 1 101 ? 7.036 1.988 3.151 1.00 93.44 101 GLU A N 1
ATOM 755 C CA . GLU A 1 101 ? 8.263 2.699 2.822 1.00 93.44 101 GLU A CA 1
ATOM 756 C C . GLU A 1 101 ? 8.724 2.324 1.415 1.00 93.44 101 GLU A C 1
ATOM 758 O O . GLU A 1 101 ? 8.995 1.153 1.127 1.00 93.44 101 GLU A O 1
ATOM 763 N N . LEU A 1 102 ? 8.861 3.319 0.546 1.00 92.62 102 LEU A N 1
ATOM 764 C CA . LEU A 1 102 ? 9.419 3.171 -0.788 1.00 92.62 102 LEU A CA 1
ATOM 765 C C . LEU A 1 102 ? 10.934 3.395 -0.747 1.00 92.62 102 LEU A C 1
ATOM 767 O O . LEU A 1 102 ? 11.402 4.479 -0.416 1.00 92.62 102 LEU A O 1
ATOM 771 N N . HIS A 1 103 ? 11.698 2.366 -1.114 1.00 91.12 103 HIS A N 1
ATOM 772 C CA . HIS A 1 103 ? 13.164 2.361 -1.092 1.00 91.12 103 HIS A CA 1
ATOM 773 C C . HIS A 1 103 ? 13.753 2.158 -2.486 1.00 91.12 103 HIS A C 1
ATOM 775 O O . HIS A 1 103 ? 13.271 1.314 -3.246 1.00 91.12 103 HIS A O 1
ATOM 781 N N . ASN A 1 104 ? 14.880 2.822 -2.770 1.00 87.94 104 ASN A N 1
ATOM 782 C CA . ASN A 1 104 ? 15.647 2.688 -4.023 1.00 87.94 104 ASN A CA 1
ATOM 783 C C . ASN A 1 104 ? 14.803 2.936 -5.284 1.00 87.94 104 ASN A C 1
ATOM 785 O O . ASN A 1 104 ? 14.989 2.268 -6.309 1.00 87.94 104 ASN A O 1
ATOM 789 N N . ALA A 1 105 ? 13.850 3.855 -5.173 1.00 86.19 105 ALA A N 1
ATOM 790 C CA . ALA A 1 105 ? 12.961 4.237 -6.248 1.00 86.19 105 ALA A CA 1
ATOM 791 C C . ALA A 1 105 ? 13.551 5.401 -7.057 1.00 86.19 105 ALA A C 1
ATOM 793 O O . ALA A 1 105 ? 14.048 6.358 -6.461 1.00 86.19 105 ALA A O 1
ATOM 794 N N . PRO A 1 106 ? 13.533 5.323 -8.400 1.00 86.44 106 PRO A N 1
ATOM 795 C CA . PRO A 1 106 ? 13.717 6.489 -9.250 1.00 86.44 106 PRO A CA 1
ATOM 796 C C . PRO A 1 106 ? 12.671 7.568 -8.957 1.00 86.44 106 PRO A C 1
ATOM 798 O O . PRO A 1 106 ? 11.596 7.277 -8.426 1.00 86.44 106 PRO A O 1
ATOM 801 N N . ASP A 1 107 ? 12.964 8.796 -9.372 1.00 87.50 107 ASP A N 1
ATOM 802 C CA . ASP A 1 107 ? 11.968 9.865 -9.382 1.00 87.50 107 ASP A CA 1
ATOM 803 C C . ASP A 1 107 ? 10.736 9.444 -10.192 1.00 87.50 107 ASP A C 1
ATOM 805 O O . ASP A 1 107 ? 10.846 8.709 -11.179 1.00 87.50 107 ASP A O 1
ATOM 809 N N . HIS A 1 108 ? 9.570 9.932 -9.772 1.00 88.12 108 HIS A N 1
ATOM 810 C CA . HIS A 1 108 ? 8.275 9.628 -10.379 1.00 88.12 108 HIS A CA 1
ATOM 811 C C . HIS A 1 108 ? 7.929 8.138 -10.430 1.00 88.12 108 HIS A C 1
ATOM 813 O O . HIS A 1 108 ? 7.319 7.663 -11.390 1.00 88.12 108 HIS A O 1
ATOM 819 N N . THR A 1 109 ? 8.312 7.389 -9.394 1.00 89.94 109 THR A N 1
ATOM 820 C CA . THR A 1 109 ? 7.891 5.995 -9.273 1.00 89.94 109 THR A CA 1
ATOM 821 C C . THR A 1 109 ? 6.405 5.940 -8.936 1.00 89.94 109 THR A C 1
ATOM 823 O O . THR A 1 109 ? 5.951 6.540 -7.958 1.00 89.94 109 THR A O 1
ATOM 826 N N . GLN A 1 110 ? 5.642 5.193 -9.727 1.00 92.06 110 GLN A N 1
ATO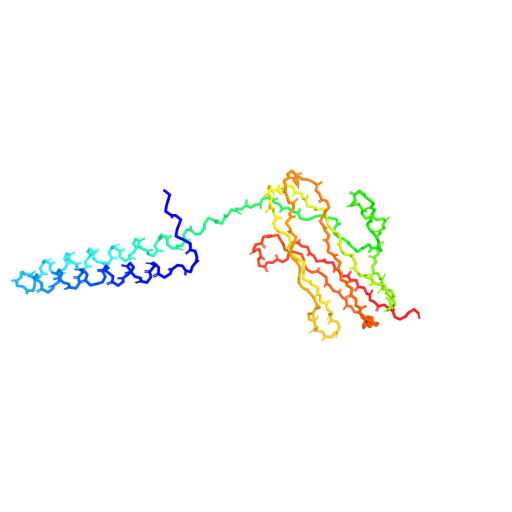M 827 C CA . GLN A 1 110 ? 4.218 4.987 -9.503 1.00 92.06 110 GLN A CA 1
ATOM 828 C C . GLN A 1 110 ? 3.997 3.837 -8.524 1.00 92.06 110 GLN A C 1
ATOM 830 O O . GLN A 1 110 ? 4.503 2.733 -8.721 1.00 92.06 110 GLN A O 1
ATOM 835 N N . VAL A 1 111 ? 3.211 4.075 -7.477 1.00 94.19 111 VAL A N 1
ATOM 836 C CA . VAL A 1 111 ? 2.781 3.042 -6.530 1.00 94.19 111 VAL A CA 1
ATOM 837 C C . VAL A 1 111 ? 1.266 2.942 -6.575 1.00 94.19 111 VAL A C 1
ATOM 839 O O . VAL A 1 111 ? 0.552 3.882 -6.230 1.00 94.19 111 VAL A O 1
ATOM 842 N N . LYS A 1 112 ? 0.772 1.789 -7.014 1.00 96.31 112 LYS A N 1
ATOM 843 C CA . LYS A 1 112 ? -0.651 1.473 -7.094 1.00 96.31 112 LYS A CA 1
ATOM 844 C C . LYS A 1 112 ? -1.089 0.664 -5.879 1.00 96.31 112 LYS A C 1
ATOM 846 O O . LYS A 1 112 ? -0.500 -0.370 -5.579 1.00 96.31 112 LYS A O 1
ATOM 851 N N . PHE A 1 113 ? -2.176 1.092 -5.255 1.00 97.62 113 PHE A N 1
ATOM 852 C CA . PHE A 1 113 ? -2.839 0.474 -4.115 1.00 97.62 113 PHE A CA 1
ATOM 853 C C . PHE A 1 113 ? -4.191 -0.079 -4.561 1.00 97.62 113 PHE A C 1
ATOM 855 O O . PHE A 1 113 ? -5.028 0.658 -5.081 1.00 97.62 113 PHE A O 1
ATOM 862 N N . VAL A 1 114 ? -4.416 -1.374 -4.352 1.00 97.56 114 VAL A N 1
ATOM 863 C CA . VAL A 1 114 ? -5.670 -2.060 -4.682 1.00 97.56 114 VAL A CA 1
ATOM 864 C C . VAL A 1 114 ? -6.306 -2.561 -3.394 1.00 97.56 114 VAL A C 1
ATOM 866 O O . VAL A 1 114 ? -5.805 -3.493 -2.766 1.00 97.56 114 VAL A O 1
ATOM 869 N N . TRP A 1 115 ? -7.431 -1.959 -3.025 1.00 97.94 115 TRP A N 1
ATOM 870 C CA . TRP A 1 115 ? -8.183 -2.269 -1.816 1.00 97.94 115 TRP A CA 1
ATOM 871 C C . TRP A 1 115 ? -9.256 -3.317 -2.098 1.00 97.94 115 TRP A C 1
ATOM 873 O O . TRP A 1 115 ? -10.046 -3.181 -3.039 1.00 97.94 115 TRP A O 1
ATOM 883 N N . ARG A 1 116 ? -9.318 -4.360 -1.268 1.00 97.19 116 ARG A N 1
ATOM 884 C CA . ARG A 1 116 ? -10.288 -5.452 -1.402 1.00 97.19 116 ARG A CA 1
ATOM 885 C C . ARG A 1 116 ? -10.914 -5.825 -0.069 1.00 97.19 116 ARG A C 1
ATOM 887 O O . ARG A 1 116 ? -10.216 -6.008 0.927 1.00 97.19 116 ARG A O 1
ATOM 894 N N . TYR A 1 117 ? -12.224 -6.031 -0.098 1.00 97.25 117 TYR A N 1
ATOM 895 C CA . TYR A 1 117 ? -12.958 -6.714 0.954 1.00 97.25 117 TYR A CA 1
ATOM 896 C C . TYR A 1 117 ? -12.937 -8.213 0.655 1.00 97.25 117 TYR A C 1
ATOM 898 O O . TYR A 1 117 ? -13.634 -8.695 -0.237 1.00 97.25 117 TYR A O 1
ATOM 906 N N . VAL A 1 118 ? -12.096 -8.948 1.380 1.00 97.25 118 VAL A N 1
ATOM 907 C CA . VAL A 1 118 ? -11.801 -10.363 1.120 1.00 97.25 118 VAL A CA 1
ATOM 908 C C . VAL A 1 118 ? -12.985 -11.248 1.484 1.00 97.25 118 VAL A C 1
ATOM 910 O O . VAL A 1 118 ? -13.321 -12.149 0.724 1.00 97.25 118 VAL A O 1
ATOM 913 N N . THR A 1 119 ? -13.649 -10.989 2.614 1.00 95.38 119 THR A N 1
ATOM 914 C CA . THR A 1 119 ? -14.784 -11.820 3.056 1.00 95.38 119 THR A CA 1
ATOM 915 C C . THR A 1 119 ? -15.952 -11.784 2.066 1.00 95.38 119 THR A C 1
ATOM 917 O O . THR A 1 119 ? -16.626 -12.795 1.887 1.00 95.38 119 THR A O 1
ATOM 920 N N . GLY A 1 120 ? -16.188 -10.644 1.411 1.00 93.19 120 GLY A N 1
ATOM 921 C CA . GLY A 1 120 ? -17.235 -10.499 0.397 1.00 93.19 120 GLY A CA 1
ATOM 922 C C . GLY A 1 120 ? -16.770 -10.692 -1.045 1.00 93.19 120 GLY A C 1
ATOM 923 O O . GLY A 1 120 ? -17.610 -10.623 -1.934 1.00 93.19 120 GLY A O 1
ATOM 924 N N . ASP A 1 121 ? -15.470 -10.901 -1.277 1.00 94.69 121 ASP A N 1
ATOM 925 C CA . ASP A 1 121 ? -14.836 -10.926 -2.605 1.00 94.69 121 ASP A CA 1
ATOM 926 C C . ASP A 1 121 ? -15.178 -9.692 -3.469 1.00 94.69 121 ASP A C 1
ATOM 928 O O . ASP A 1 121 ? -15.527 -9.787 -4.646 1.00 94.69 121 ASP A O 1
ATOM 932 N N . LEU A 1 122 ? -15.116 -8.501 -2.860 1.00 94.19 122 LEU A N 1
ATOM 933 C CA . LEU A 1 122 ? -15.466 -7.237 -3.514 1.00 94.19 122 LEU A CA 1
ATOM 934 C C . LEU A 1 122 ? -14.257 -6.294 -3.609 1.00 94.19 122 LEU A C 1
ATOM 936 O O . LEU A 1 122 ? -13.579 -6.056 -2.603 1.00 94.19 122 LEU A O 1
ATOM 940 N N . PRO A 1 123 ? -13.986 -5.697 -4.786 1.00 95.25 123 PRO A N 1
ATOM 941 C CA . PRO A 1 123 ? -13.056 -4.580 -4.883 1.00 95.25 123 PRO A CA 1
ATOM 942 C C . PRO A 1 123 ? -13.660 -3.336 -4.218 1.00 95.25 123 PRO A C 1
ATOM 944 O O . PRO A 1 123 ? -14.853 -3.070 -4.363 1.00 95.25 123 PRO A O 1
ATOM 947 N N . ILE A 1 124 ? -12.833 -2.574 -3.502 1.00 95.38 124 ILE A N 1
ATOM 948 C CA . ILE A 1 124 ? -13.251 -1.347 -2.808 1.00 95.38 124 ILE A CA 1
ATOM 949 C C . ILE A 1 124 ? -12.828 -0.130 -3.623 1.00 95.38 124 ILE A C 1
ATOM 951 O O . ILE A 1 124 ? -13.666 0.652 -4.060 1.00 95.38 124 ILE A O 1
ATOM 955 N N . ALA A 1 125 ? -11.522 0.014 -3.839 1.00 95.75 125 ALA A N 1
ATOM 956 C CA . ALA A 1 125 ? -10.939 1.151 -4.528 1.00 95.75 125 ALA A CA 1
ATOM 957 C C . ALA A 1 125 ? -9.577 0.784 -5.121 1.00 95.75 125 ALA A C 1
ATOM 959 O O . ALA A 1 125 ? -8.899 -0.136 -4.657 1.00 95.75 125 ALA A O 1
ATOM 960 N N . GLU A 1 126 ? -9.169 1.544 -6.128 1.00 96.00 126 GLU A N 1
ATOM 961 C CA . GLU A 1 126 ? -7.823 1.518 -6.684 1.00 96.00 126 GLU A CA 1
ATOM 962 C C . GLU A 1 126 ? -7.305 2.952 -6.735 1.00 96.00 126 GLU A C 1
ATOM 964 O O . GLU A 1 126 ? -8.012 3.856 -7.184 1.00 96.00 126 GLU A O 1
ATOM 969 N N . TYR A 1 127 ? -6.084 3.158 -6.256 1.00 94.75 127 TYR A N 1
ATOM 970 C CA . TYR A 1 127 ? -5.438 4.462 -6.244 1.00 94.75 127 TYR A CA 1
ATOM 971 C C . TYR A 1 127 ? -3.983 4.327 -6.670 1.00 94.75 127 TYR A C 1
ATOM 973 O O . TYR A 1 127 ? -3.293 3.417 -6.221 1.00 94.75 127 TYR A O 1
ATOM 981 N N . THR A 1 128 ? -3.507 5.248 -7.503 1.00 94.38 128 THR A N 1
ATOM 982 C CA . THR A 1 128 ? -2.102 5.301 -7.916 1.00 94.38 128 THR A CA 1
ATOM 983 C C . THR A 1 128 ? -1.498 6.614 -7.454 1.00 94.38 128 THR A C 1
ATOM 985 O O . THR A 1 128 ? -1.969 7.686 -7.828 1.00 94.38 128 THR A O 1
ATOM 988 N N . MET A 1 129 ? -0.444 6.511 -6.654 1.00 90.62 129 MET A N 1
ATOM 989 C CA . MET A 1 129 ? 0.369 7.623 -6.183 1.00 90.62 129 MET A CA 1
ATOM 990 C C . MET A 1 129 ? 1.629 7.747 -7.044 1.00 90.62 129 MET A C 1
ATOM 992 O O . MET A 1 129 ? 2.231 6.740 -7.409 1.00 90.62 129 MET A O 1
ATOM 996 N N . ASP A 1 130 ? 2.047 8.978 -7.327 1.00 90.75 130 ASP A N 1
ATOM 997 C CA . ASP A 1 130 ? 3.364 9.297 -7.885 1.00 90.75 130 ASP A CA 1
ATOM 998 C C . ASP A 1 130 ? 4.279 9.738 -6.736 1.00 90.75 130 ASP A C 1
ATOM 1000 O O . ASP A 1 130 ? 3.898 10.594 -5.933 1.00 90.75 130 ASP A O 1
ATOM 1004 N N . SER A 1 131 ? 5.464 9.134 -6.624 1.00 86.06 131 SER A N 1
ATOM 1005 C CA . SER A 1 131 ? 6.405 9.428 -5.541 1.00 86.06 131 SER A CA 1
ATOM 1006 C C . SER A 1 131 ? 7.044 10.822 -5.625 1.00 86.06 131 SER A C 1
ATOM 1008 O O . SER A 1 131 ? 7.669 11.258 -4.662 1.00 86.06 131 SER A O 1
ATOM 1010 N N . GLY A 1 132 ? 6.925 11.516 -6.760 1.00 85.50 132 GLY A N 1
ATOM 1011 C CA . GLY A 1 132 ? 7.583 12.791 -7.026 1.00 85.50 132 GLY A CA 1
ATOM 1012 C C . GLY A 1 132 ? 9.101 12.672 -7.187 1.00 85.50 132 GLY A C 1
ATOM 1013 O O . GLY A 1 132 ? 9.645 11.585 -7.404 1.00 85.50 132 GLY A O 1
ATOM 1014 N N . GLU A 1 133 ? 9.785 13.813 -7.089 1.00 81.38 133 GLU A N 1
ATOM 1015 C CA . GLU A 1 133 ? 11.248 13.911 -7.145 1.00 81.38 133 GLU A CA 1
ATOM 1016 C C . GLU A 1 133 ? 11.890 13.620 -5.772 1.00 81.38 133 GLU A C 1
ATOM 1018 O O . GLU A 1 133 ? 11.355 14.002 -4.732 1.00 81.38 133 GLU A O 1
ATOM 1023 N N . ASN A 1 134 ? 13.085 13.022 -5.764 1.00 69.25 134 ASN A N 1
ATOM 1024 C CA . ASN A 1 134 ? 13.887 12.681 -4.578 1.00 69.25 134 ASN A CA 1
ATOM 1025 C C . ASN A 1 134 ? 13.251 11.641 -3.632 1.00 69.25 134 ASN A C 1
ATOM 1027 O O . ASN A 1 134 ? 13.490 11.657 -2.423 1.00 69.25 134 ASN A O 1
ATOM 1031 N N . ALA A 1 135 ? 12.498 10.682 -4.173 1.00 65.50 135 ALA A N 1
ATOM 1032 C CA . ALA A 1 135 ? 11.778 9.655 -3.411 1.00 65.50 135 ALA A CA 1
ATOM 1033 C C . ALA A 1 135 ? 12.635 8.456 -2.941 1.00 65.50 135 ALA A C 1
ATOM 1035 O O . ALA A 1 135 ? 12.139 7.340 -2.791 1.00 65.50 135 ALA A O 1
ATOM 1036 N N . THR A 1 136 ? 13.935 8.653 -2.701 1.00 61.34 136 THR A N 1
ATOM 1037 C CA . THR A 1 136 ? 14.891 7.564 -2.422 1.00 61.34 136 THR A CA 1
ATOM 1038 C C . THR A 1 136 ? 14.516 6.726 -1.184 1.00 61.34 136 THR A C 1
ATOM 1040 O O . THR A 1 136 ? 14.845 5.537 -1.131 1.00 61.34 136 THR A O 1
ATOM 1043 N N . SER A 1 137 ? 13.839 7.342 -0.204 1.00 71.75 137 SER A N 1
ATOM 1044 C CA . SER A 1 137 ? 13.301 6.711 1.010 1.00 71.75 137 SER A CA 1
ATOM 1045 C C . SER A 1 137 ? 12.105 7.517 1.534 1.00 71.75 137 SER A C 1
ATOM 1047 O O . SER A 1 137 ? 12.252 8.300 2.472 1.00 71.75 137 SER A O 1
ATOM 1049 N N . ALA A 1 138 ? 10.945 7.372 0.897 1.00 85.00 138 ALA A N 1
ATOM 1050 C CA . ALA A 1 138 ? 9.728 8.113 1.243 1.00 85.00 138 ALA A CA 1
ATOM 1051 C C . ALA A 1 138 ? 8.613 7.174 1.719 1.00 85.00 138 ALA A C 1
ATOM 1053 O O . ALA A 1 138 ? 8.514 6.036 1.256 1.00 85.00 138 ALA A O 1
ATOM 1054 N N . TYR A 1 139 ? 7.753 7.658 2.617 1.00 90.88 139 TYR A N 1
ATOM 1055 C CA . TYR A 1 139 ? 6.500 6.976 2.925 1.00 90.88 139 TYR A CA 1
ATOM 1056 C C . TYR A 1 139 ? 5.510 7.203 1.786 1.00 90.88 139 TYR A C 1
ATOM 1058 O O . TYR A 1 139 ? 5.241 8.336 1.386 1.00 90.88 139 TYR A O 1
ATOM 1066 N N . VAL A 1 140 ? 4.972 6.109 1.264 1.00 93.00 140 VAL A N 1
ATOM 1067 C CA . VAL A 1 140 ? 3.856 6.108 0.324 1.00 93.00 140 VAL A CA 1
ATOM 1068 C C . VAL A 1 140 ? 2.639 5.568 1.046 1.00 93.00 140 VAL A C 1
ATOM 1070 O O . VAL A 1 140 ? 2.728 4.590 1.788 1.00 93.00 140 VAL A O 1
ATOM 1073 N N . PHE A 1 141 ? 1.500 6.214 0.850 1.00 94.44 141 PHE A N 1
ATOM 1074 C CA . PHE A 1 141 ? 0.281 5.850 1.551 1.00 94.44 141 PHE A CA 1
ATOM 1075 C C . PHE A 1 141 ? -0.937 6.031 0.658 1.00 94.44 141 PHE A C 1
ATOM 1077 O O . PHE A 1 141 ? -0.927 6.758 -0.337 1.00 94.44 141 PHE A O 1
ATOM 1084 N N . SER A 1 142 ? -2.001 5.339 1.030 1.00 95.62 142 SER A N 1
ATOM 1085 C CA . SER A 1 142 ? -3.324 5.488 0.448 1.00 95.62 142 SER A CA 1
ATOM 1086 C C . SER A 1 142 ? -4.335 5.393 1.576 1.00 95.62 142 SER A C 1
ATOM 1088 O O . SER A 1 142 ? -4.124 4.671 2.552 1.00 95.62 142 SER A O 1
ATOM 1090 N N . ASN A 1 143 ? -5.435 6.117 1.439 1.00 95.38 143 ASN A N 1
ATOM 1091 C CA . ASN A 1 143 ? -6.559 6.024 2.346 1.00 95.38 143 ASN A CA 1
ATOM 1092 C C . ASN A 1 143 ? -7.856 5.813 1.568 1.00 95.38 143 ASN A C 1
ATOM 1094 O O . ASN A 1 143 ? -8.001 6.248 0.422 1.00 95.38 143 ASN A O 1
ATOM 1098 N N . VAL A 1 144 ? -8.802 5.131 2.205 1.00 96.19 144 VAL A N 1
ATOM 1099 C CA . VAL A 1 144 ? -10.171 4.983 1.711 1.00 96.19 144 VAL A CA 1
ATOM 1100 C C . VAL A 1 144 ? -11.149 5.436 2.780 1.00 96.19 144 VAL A C 1
ATOM 1102 O O . VAL A 1 144 ? -11.018 5.087 3.952 1.00 96.19 144 VAL A O 1
ATOM 1105 N N . THR A 1 145 ? -12.146 6.203 2.358 1.00 95.06 145 THR A N 1
ATOM 1106 C CA . THR A 1 145 ? -13.256 6.656 3.195 1.00 95.06 145 THR A CA 1
ATOM 1107 C C . THR A 1 145 ? -14.541 5.964 2.759 1.00 95.06 145 THR A C 1
ATOM 1109 O O . THR A 1 145 ? -14.664 5.488 1.626 1.00 95.06 145 THR A O 1
ATOM 1112 N N . ASN A 1 146 ? -15.511 5.889 3.664 1.00 90.56 146 ASN A N 1
ATOM 1113 C CA . ASN A 1 146 ? -16.825 5.335 3.372 1.00 90.56 146 ASN A CA 1
ATOM 1114 C C . ASN A 1 146 ? -17.900 6.178 4.064 1.00 90.56 146 ASN A C 1
ATOM 1116 O O . ASN A 1 146 ? -17.790 6.484 5.247 1.00 90.56 146 ASN A O 1
ATOM 1120 N N . ASP A 1 147 ? -18.964 6.519 3.336 1.00 90.50 147 ASP A N 1
ATOM 1121 C CA . ASP A 1 147 ? -20.110 7.255 3.890 1.00 90.50 147 ASP A CA 1
ATOM 1122 C C . ASP A 1 147 ? -20.987 6.373 4.801 1.00 90.50 147 ASP A C 1
ATOM 1124 O O . ASP A 1 147 ? -21.895 6.852 5.483 1.00 90.50 147 ASP A O 1
ATOM 1128 N N . LYS A 1 148 ? -20.768 5.054 4.768 1.00 91.06 148 LYS A N 1
ATOM 1129 C CA . LYS A 1 148 ? -21.490 4.040 5.543 1.00 91.06 148 LYS A CA 1
ATOM 1130 C C . LYS A 1 148 ? -20.527 3.268 6.439 1.00 91.06 148 LYS A C 1
ATOM 1132 O O . LYS A 1 148 ? -19.316 3.331 6.270 1.00 91.06 148 LYS A O 1
ATOM 1137 N N . LEU A 1 149 ? -21.091 2.471 7.347 1.00 93.19 149 LEU A N 1
ATOM 1138 C CA . LEU A 1 149 ? -20.313 1.522 8.141 1.00 93.19 149 LEU A CA 1
ATOM 1139 C C . LEU A 1 149 ? -19.553 0.547 7.241 1.00 93.19 149 LEU A C 1
ATOM 1141 O O . LEU A 1 149 ? -20.093 0.054 6.241 1.00 93.19 149 LEU A O 1
ATOM 1145 N N . TRP A 1 150 ? -18.319 0.247 7.627 1.00 95.19 150 TRP A N 1
ATOM 1146 C CA . TRP A 1 150 ? -17.515 -0.766 6.963 1.00 95.19 150 TRP A CA 1
ATOM 1147 C C . TRP A 1 150 ? -18.099 -2.162 7.219 1.00 95.19 150 TRP A C 1
ATOM 1149 O O . TRP A 1 150 ? -18.436 -2.489 8.359 1.00 95.19 150 TRP A O 1
ATOM 1159 N N . PRO A 1 151 ? -18.237 -3.011 6.186 1.00 95.81 151 PRO A N 1
ATOM 1160 C CA . PRO A 1 151 ? -18.599 -4.410 6.382 1.00 95.81 151 PRO A CA 1
ATOM 1161 C C . PRO A 1 151 ? -17.616 -5.125 7.319 1.00 95.81 151 PRO A C 1
ATOM 1163 O O . PRO A 1 151 ? -16.406 -5.030 7.142 1.00 95.81 151 PRO A O 1
ATOM 1166 N N . VAL A 1 152 ? -18.117 -5.889 8.287 1.00 96.75 152 VAL A N 1
ATOM 1167 C CA . VAL A 1 152 ? -17.254 -6.704 9.157 1.00 96.75 152 VAL A CA 1
ATOM 1168 C C . VAL A 1 152 ? -16.564 -7.796 8.339 1.00 96.75 152 VAL A C 1
ATOM 1170 O O . VAL A 1 152 ? -17.185 -8.428 7.477 1.00 96.75 152 VAL A O 1
ATOM 1173 N N . GLY A 1 153 ? -15.290 -8.048 8.618 1.00 97.00 153 GLY A N 1
ATOM 1174 C CA . GLY A 1 153 ? -14.544 -9.169 8.057 1.00 97.00 153 GLY A CA 1
ATOM 1175 C C . GLY A 1 153 ? -13.136 -8.799 7.620 1.00 97.00 153 GLY A C 1
ATOM 1176 O O . GLY A 1 153 ? -12.571 -7.800 8.052 1.00 97.00 153 GLY A O 1
ATOM 1177 N N . ASN A 1 154 ? -12.577 -9.630 6.744 1.00 97.94 154 ASN A N 1
ATOM 1178 C CA . ASN A 1 154 ? -11.194 -9.531 6.310 1.00 97.94 154 ASN A CA 1
ATOM 1179 C C . ASN A 1 154 ? -11.057 -8.605 5.109 1.00 97.94 154 ASN A C 1
ATOM 1181 O O . ASN A 1 154 ? -11.836 -8.672 4.153 1.00 97.94 154 ASN A O 1
ATOM 1185 N N . TYR A 1 155 ? -9.998 -7.815 5.134 1.00 98.00 155 TYR A N 1
ATOM 1186 C CA . TYR A 1 155 ? -9.618 -6.881 4.094 1.00 98.00 155 TYR A CA 1
ATOM 1187 C C . TYR A 1 155 ? -8.164 -7.101 3.708 1.00 98.00 155 TYR A C 1
ATOM 1189 O O . TYR A 1 155 ? -7.360 -7.662 4.458 1.00 98.00 155 TYR A O 1
ATOM 1197 N N . ARG A 1 156 ? -7.825 -6.670 2.497 1.00 97.75 156 ARG A N 1
ATOM 1198 C CA . ARG A 1 156 ? -6.454 -6.698 2.005 1.00 97.75 156 ARG A CA 1
ATOM 1199 C C . ARG A 1 156 ? -6.189 -5.500 1.117 1.00 97.75 156 ARG A C 1
ATOM 1201 O O . ARG A 1 156 ? -7.028 -5.143 0.288 1.00 97.75 156 ARG A O 1
ATOM 1208 N N . VAL A 1 157 ? -4.995 -4.944 1.250 1.00 97.88 157 VAL A N 1
ATOM 1209 C CA . VAL A 1 157 ? -4.438 -3.991 0.297 1.00 97.88 157 VAL A CA 1
ATOM 1210 C C . VAL A 1 157 ? -3.275 -4.649 -0.418 1.00 97.88 157 VAL A C 1
ATOM 1212 O O . VAL A 1 157 ? -2.331 -5.105 0.222 1.00 97.88 157 VAL A O 1
ATOM 1215 N N . ASP A 1 158 ? -3.344 -4.687 -1.742 1.00 97.88 158 ASP A N 1
ATOM 1216 C CA . ASP A 1 158 ? -2.246 -5.124 -2.597 1.00 97.88 158 ASP A CA 1
ATOM 1217 C C . ASP A 1 158 ? -1.549 -3.889 -3.189 1.00 97.88 158 ASP A C 1
ATOM 1219 O O . ASP A 1 158 ? -2.203 -3.038 -3.793 1.00 97.88 158 ASP A O 1
ATOM 1223 N N . MET A 1 159 ? -0.231 -3.793 -3.022 1.00 96.94 159 MET A N 1
ATOM 1224 C CA . MET A 1 159 ? 0.592 -2.686 -3.510 1.00 96.94 159 MET A CA 1
ATOM 1225 C C . MET A 1 159 ? 1.491 -3.135 -4.659 1.00 96.94 159 MET A C 1
ATOM 1227 O O . MET A 1 159 ? 2.164 -4.161 -4.564 1.00 96.94 159 MET A O 1
ATOM 1231 N N . TYR A 1 160 ? 1.528 -2.344 -5.726 1.00 95.12 160 TYR A N 1
ATOM 1232 C CA . TYR A 1 160 ? 2.280 -2.617 -6.949 1.00 95.12 160 TYR A CA 1
ATOM 1233 C C 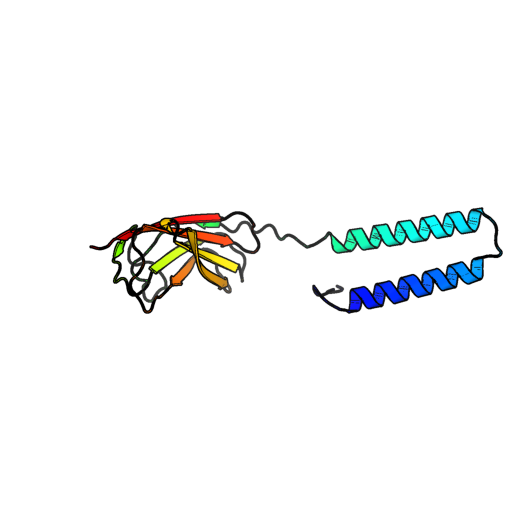. TYR A 1 160 ? 3.145 -1.410 -7.288 1.00 95.12 160 TYR A C 1
ATOM 1235 O O . TYR A 1 160 ? 2.657 -0.281 -7.293 1.00 95.12 160 TYR A O 1
ATOM 1243 N N . ILE A 1 161 ? 4.412 -1.645 -7.602 1.00 92.88 161 ILE A N 1
ATOM 1244 C CA . ILE A 1 161 ? 5.306 -0.626 -8.144 1.00 92.88 161 ILE A CA 1
ATOM 1245 C C . ILE A 1 161 ? 5.217 -0.663 -9.673 1.00 92.88 161 ILE A C 1
ATOM 1247 O O . ILE A 1 161 ? 5.449 -1.710 -10.281 1.00 92.88 161 ILE A O 1
ATOM 1251 N N . GLU A 1 162 ? 4.948 0.481 -10.299 1.00 89.81 162 GLU A N 1
ATOM 1252 C CA . GLU A 1 162 ? 4.773 0.628 -11.749 1.00 89.81 162 GLU A CA 1
ATOM 1253 C C . GLU A 1 162 ? 3.697 -0.337 -12.301 1.00 89.81 162 GLU A C 1
ATOM 1255 O O . GLU A 1 162 ? 2.698 -0.651 -11.652 1.00 89.81 162 GLU A O 1
ATOM 1260 N N . ASP A 1 163 ? 3.920 -0.854 -13.509 1.00 86.69 163 ASP A N 1
AT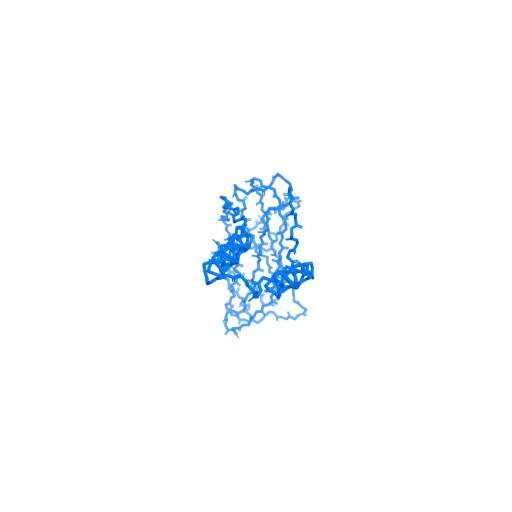OM 1261 C CA . ASP A 1 163 ? 3.070 -1.833 -14.184 1.00 86.69 163 ASP A CA 1
ATOM 1262 C C . ASP A 1 163 ? 3.401 -3.294 -13.794 1.00 86.69 163 ASP A C 1
ATOM 1264 O O . ASP A 1 163 ? 3.247 -4.210 -14.611 1.00 86.69 163 ASP A O 1
ATOM 1268 N N . ARG A 1 164 ? 3.919 -3.555 -12.582 1.00 88.25 164 ARG A N 1
ATOM 1269 C CA . ARG A 1 164 ? 4.191 -4.936 -12.134 1.00 88.25 164 ARG A CA 1
ATOM 1270 C C . ARG A 1 164 ? 2.882 -5.729 -12.019 1.00 88.25 164 ARG A C 1
ATOM 1272 O O . ARG A 1 164 ? 1.883 -5.244 -11.498 1.00 88.25 164 ARG A O 1
ATOM 1279 N N . GLU A 1 165 ? 2.896 -6.971 -12.505 1.00 88.62 165 GLU A N 1
ATOM 1280 C CA . GLU A 1 165 ? 1.719 -7.860 -12.490 1.00 88.62 165 GLU A CA 1
ATOM 1281 C C . GLU A 1 165 ? 1.496 -8.526 -11.125 1.00 88.62 165 GLU A C 1
ATOM 1283 O O . GLU A 1 165 ? 0.369 -8.859 -10.765 1.00 88.62 165 GLU A O 1
ATOM 1288 N N . THR A 1 166 ? 2.569 -8.726 -10.361 1.00 90.81 166 THR A N 1
ATOM 1289 C CA . THR A 1 166 ? 2.522 -9.290 -9.010 1.00 90.81 166 THR A CA 1
ATOM 1290 C C . THR A 1 166 ? 2.629 -8.177 -7.977 1.00 90.81 166 THR A C 1
ATOM 1292 O O . THR A 1 166 ? 3.461 -7.287 -8.172 1.00 90.81 166 THR A O 1
ATOM 1295 N N . PRO A 1 167 ? 1.866 -8.239 -6.873 1.00 93.81 167 PRO A N 1
ATOM 1296 C CA . PRO A 1 167 ? 2.016 -7.270 -5.801 1.00 93.81 167 PRO A CA 1
ATOM 1297 C C . PRO A 1 167 ? 3.415 -7.374 -5.193 1.00 93.81 167 PRO A C 1
ATOM 1299 O O . PRO A 1 167 ? 3.925 -8.468 -4.943 1.00 93.81 167 PRO A O 1
ATOM 1302 N N . ASP A 1 168 ? 4.028 -6.223 -4.956 1.00 93.94 168 ASP A N 1
ATOM 1303 C CA . ASP A 1 168 ? 5.303 -6.097 -4.254 1.00 93.94 168 ASP A CA 1
ATOM 1304 C C . ASP A 1 168 ? 5.131 -6.279 -2.750 1.00 93.94 168 ASP A C 1
ATOM 1306 O O . ASP A 1 168 ? 6.029 -6.767 -2.063 1.00 93.94 168 ASP A O 1
ATOM 1310 N N . CYS A 1 169 ? 3.964 -5.890 -2.243 1.00 94.50 169 CYS A N 1
ATOM 1311 C CA . CYS A 1 169 ? 3.576 -6.090 -0.864 1.00 94.50 169 CYS A CA 1
ATOM 1312 C C . CYS A 1 169 ? 2.056 -6.237 -0.757 1.00 94.50 169 CYS A C 1
ATOM 1314 O O . CYS A 1 169 ? 1.311 -5.640 -1.534 1.00 94.50 169 CYS A O 1
ATOM 1316 N N . SER A 1 170 ? 1.607 -7.009 0.226 1.00 96.88 170 SER A N 1
ATOM 1317 C CA . SER A 1 170 ? 0.195 -7.152 0.560 1.00 96.88 170 SER A CA 1
ATOM 1318 C C . SER A 1 170 ? 0.031 -7.034 2.068 1.00 96.88 170 SER A C 1
ATOM 1320 O O . SER A 1 170 ? 0.716 -7.731 2.815 1.00 96.88 170 SER A O 1
ATOM 1322 N N . VAL A 1 171 ? -0.893 -6.185 2.505 1.00 97.44 171 VAL A N 1
ATOM 1323 C CA . VAL A 1 171 ? -1.225 -5.986 3.920 1.00 97.44 171 VAL A CA 1
ATOM 1324 C C . VAL A 1 171 ? -2.642 -6.486 4.147 1.00 97.44 171 VAL A C 1
ATOM 1326 O O . VAL A 1 171 ? -3.568 -6.062 3.456 1.00 97.44 171 VAL A O 1
ATOM 1329 N N . ALA A 1 172 ? -2.805 -7.419 5.080 1.00 97.50 172 ALA A N 1
ATOM 1330 C CA . ALA A 1 172 ? -4.106 -7.926 5.498 1.00 97.50 172 ALA A CA 1
ATOM 1331 C C . ALA A 1 172 ? -4.497 -7.293 6.835 1.00 97.50 172 ALA A C 1
ATOM 1333 O O . ALA A 1 172 ? -3.648 -7.132 7.710 1.00 97.50 172 ALA A O 1
ATOM 1334 N N . PHE A 1 173 ? -5.773 -6.957 6.982 1.00 97.69 173 PHE A N 1
ATOM 1335 C CA . PHE A 1 173 ? -6.328 -6.391 8.208 1.00 97.69 173 PHE A CA 1
ATOM 1336 C C . PHE A 1 173 ? -7.797 -6.785 8.359 1.00 97.69 173 PHE A C 1
ATOM 1338 O O . PHE A 1 173 ? -8.422 -7.279 7.414 1.00 97.69 173 PHE A O 1
ATOM 1345 N N . GLU A 1 174 ? -8.350 -6.572 9.546 1.00 97.56 174 GLU A N 1
ATOM 1346 C CA . GLU A 1 174 ? -9.741 -6.893 9.857 1.00 97.56 174 GLU A CA 1
ATOM 1347 C C . GLU A 1 174 ? -10.551 -5.631 10.168 1.00 97.56 174 GLU A C 1
ATOM 1349 O O . GLU A 1 174 ? -10.040 -4.655 10.714 1.00 97.56 174 GLU A O 1
ATOM 1354 N N . VAL A 1 175 ? -11.834 -5.644 9.822 1.00 96.94 175 VAL A N 1
ATOM 1355 C CA . VAL A 1 175 ? -12.809 -4.700 10.373 1.00 96.94 175 VAL A CA 1
ATOM 1356 C C . VAL A 1 175 ? -13.724 -5.475 11.305 1.00 96.94 175 VAL A C 1
ATOM 1358 O O . VAL A 1 175 ? -14.394 -6.415 10.868 1.00 96.94 175 VAL A O 1
ATOM 1361 N N . THR A 1 176 ? -13.789 -5.062 12.565 1.00 95.81 176 THR A N 1
ATOM 1362 C CA . THR A 1 176 ? -14.597 -5.696 13.608 1.00 95.81 176 THR A CA 1
ATOM 1363 C C . THR A 1 176 ? -15.751 -4.790 14.021 1.00 95.81 176 THR A C 1
ATOM 1365 O O . THR A 1 176 ? -15.604 -3.573 14.132 1.00 95.81 176 THR A O 1
ATOM 1368 N N . ALA A 1 177 ? -16.923 -5.382 14.257 1.00 88.56 177 ALA A N 1
ATOM 1369 C CA . ALA A 1 177 ? -17.949 -4.725 15.059 1.00 88.56 177 ALA A CA 1
ATOM 1370 C C . ALA A 1 177 ? -17.460 -4.822 16.504 1.00 88.56 177 ALA A C 1
ATOM 1372 O O . ALA A 1 177 ? -17.306 -5.943 16.976 1.00 88.56 177 ALA A O 1
ATOM 1373 N N . ASP A 1 178 ? -17.114 -3.695 17.123 1.00 66.44 178 ASP A N 1
ATOM 1374 C CA . ASP A 1 178 ? -16.581 -3.632 18.495 1.00 66.44 178 ASP A CA 1
ATOM 1375 C C . ASP A 1 178 ? -17.299 -4.551 19.507 1.00 66.44 178 ASP A C 1
ATOM 1377 O O . ASP A 1 178 ? -18.550 -4.667 19.438 1.00 66.44 178 ASP A O 1
#

Foldseek 3Di:
DDPPDDDDPVVVVVVVVVVVVLVVVCVVCVPDDPVVVVVSVVVVVVVVVVVVVVVPPPPPPPQPKAWAPKAKALDADPVRHGPDGAQEAELPRQKTKIKIKIARGAAQKKKKKWKADPVVRDTDDIDIDTCHHPSNTDMDMDMDGDPGGDDWFKMKIFMDIDPDPHGSDMYIHTYDHD

Secondary structure (DSSP, 8-state):
-----TT-THHHHHHHHHHHHHHHHHHHHTTS-HHHHHHHHHHHHHHHHHHHHHHH---------EEEEEEEES-B-TTS-BS--BSEEETT-SEEEEEEEEESPPTT-EEEEEEEETTTTEEEEEEEEE--TT-TEEEEEEEEE-SSPPPSEEEEEEEEETT-SS-SEEEEEEEE--

Sequence (178 aa):
MLAIGKNSWVGWVLCTVIFSGAFLLQSKLRKKGCLLKLLVWLATAAMLFVILGVTATGSKTFTTAKLKNAHMTTEMDAQGVPVDEVSAYSVYAPELIVVAELHNAPDHTQVKFVWRYVTGDLPIAEYTMDSGENATSAYVFSNVTNDKLWPVGNYRVDMYIEDRETPDCSVAFEVTAD

pLDDT: mean 81.49, std 16.67, range [31.94, 98.0]

Radius of gyration: 26.56 Å; chains: 1; bounding box: 37×32×85 Å